Protein AF-B3EQW1-F1 (afdb_monomer)

Secondary structure (DSSP, 8-state):
-HHHHHHHHHHHHHHHHHHHHHHHHH-TTTTTTS-HHHHHHHHHHHHHHHHHHHHHHHHHHHHHHHHHT---

Sequence (72 aa):
MQNEQRVKQLQCDLGLLHENVREMLEDKESRSCLRYDERRRVEEILGALHEDILVLEMGAEVIAMIFAGIEN

Nearest PDB structures (foldseek):
  4bay-assembly1_A  TM=8.432E-01  e=8.033E+00  Homo sapiens
  8p1y-assembly1_AAA-2  TM=8.000E-01  e=9.085E+00  Arabidopsis thaliana
  5l3c-assembly1_A  TM=4.760E-01  e=6.680E+00  Homo sapiens

Structure (mmCIF, N/CA/C/O backbone):
data_AF-B3EQW1-F1
#
_entry.id   AF-B3EQW1-F1
#
loop_
_atom_site.group_PDB
_atom_site.id
_atom_site.type_symbol
_atom_site.label_atom_id
_atom_site.label_alt_id
_atom_site.label_comp_id
_atom_site.label_asym_id
_atom_site.label_entity_id
_atom_site.label_seq_id
_atom_site.pdbx_PDB_ins_code
_atom_site.Cartn_x
_atom_site.Cartn_y
_atom_site.Cartn_z
_atom_site.occupancy
_atom_site.B_iso_or_equiv
_atom_site.auth_seq_id
_atom_site.auth_comp_id
_atom_site.auth_asym_id
_atom_site.auth_atom_id
_atom_site.p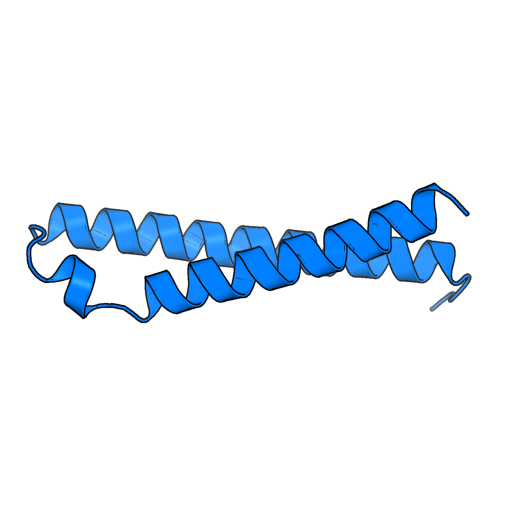dbx_PDB_model_num
ATOM 1 N N . MET A 1 1 ? -13.051 -6.091 22.297 1.00 67.44 1 MET A N 1
ATOM 2 C CA . MET A 1 1 ? -11.893 -5.169 22.367 1.00 67.44 1 MET A CA 1
ATOM 3 C C . MET A 1 1 ? -10.660 -5.644 21.591 1.00 67.44 1 MET A C 1
ATOM 5 O O . MET A 1 1 ? -10.072 -4.818 20.916 1.00 67.44 1 MET A O 1
ATOM 9 N N . GLN A 1 2 ? -10.269 -6.930 21.594 1.00 88.06 2 GLN A N 1
ATOM 10 C CA . GLN A 1 2 ? -9.067 -7.379 20.854 1.00 88.06 2 GLN A CA 1
ATOM 11 C C . GLN A 1 2 ? -9.135 -7.127 19.332 1.00 88.06 2 GLN A C 1
ATOM 13 O O . GLN A 1 2 ? -8.152 -6.699 18.739 1.00 88.06 2 GLN A O 1
ATOM 18 N N . ASN A 1 3 ? -10.290 -7.350 18.693 1.00 87.44 3 ASN A N 1
ATOM 19 C CA . ASN A 1 3 ? -10.441 -7.116 17.251 1.00 87.44 3 ASN A CA 1
ATOM 20 C C . ASN A 1 3 ? -10.366 -5.630 16.876 1.00 87.44 3 ASN A C 1
ATOM 22 O O . ASN A 1 3 ? -9.782 -5.303 15.855 1.00 87.44 3 ASN A O 1
ATOM 26 N N . GLU A 1 4 ? -10.868 -4.735 17.725 1.00 90.06 4 GLU A N 1
ATOM 27 C CA . GLU A 1 4 ? -10.779 -3.287 17.505 1.00 90.06 4 GLU A CA 1
ATOM 28 C C . GLU A 1 4 ? -9.319 -2.803 17.543 1.00 90.06 4 GLU A C 1
ATOM 30 O O . GLU A 1 4 ? -8.886 -2.051 16.675 1.00 90.06 4 GLU A O 1
ATOM 35 N N . GLN A 1 5 ? -8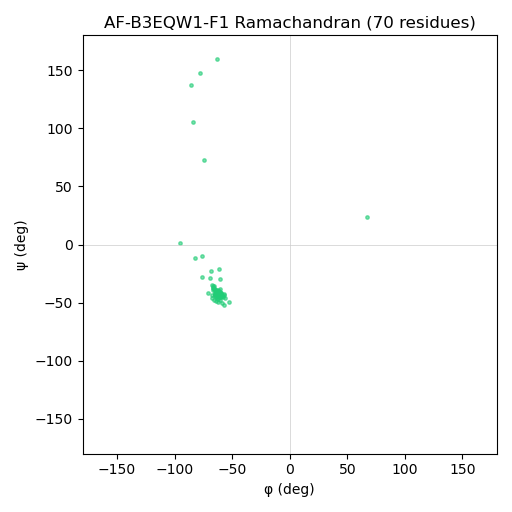.522 -3.293 18.501 1.00 92.50 5 GLN A N 1
ATOM 36 C CA . GLN A 1 5 ? -7.078 -3.026 18.535 1.00 92.50 5 GLN A CA 1
ATOM 37 C C . GLN A 1 5 ? -6.356 -3.576 17.300 1.00 92.50 5 GLN A C 1
ATOM 39 O O . GLN A 1 5 ? -5.478 -2.908 16.764 1.00 92.50 5 GLN A O 1
ATOM 44 N N . ARG A 1 6 ? -6.742 -4.764 16.817 1.00 94.50 6 ARG A N 1
ATOM 45 C CA . ARG A 1 6 ? -6.173 -5.341 15.587 1.00 94.50 6 ARG A CA 1
ATOM 46 C C . ARG A 1 6 ? -6.515 -4.518 14.346 1.00 94.50 6 ARG A C 1
ATOM 48 O O . ARG A 1 6 ? -5.660 -4.382 13.483 1.00 94.50 6 ARG A O 1
ATOM 55 N N . VAL A 1 7 ? -7.723 -3.959 14.268 1.00 94.62 7 VAL A N 1
ATOM 56 C CA . VAL A 1 7 ? -8.128 -3.071 13.164 1.00 94.62 7 VAL A CA 1
ATOM 57 C C . VAL A 1 7 ? -7.348 -1.761 13.207 1.00 94.62 7 VAL A C 1
ATOM 59 O O . VAL A 1 7 ? -6.823 -1.352 12.181 1.00 94.62 7 VAL A O 1
ATOM 62 N N . LYS A 1 8 ? -7.178 -1.154 14.389 1.00 94.25 8 LYS A N 1
ATOM 63 C CA . LYS A 1 8 ? -6.335 0.045 14.541 1.00 94.25 8 LYS A CA 1
ATOM 64 C C . LYS A 1 8 ? -4.893 -0.217 14.112 1.00 94.25 8 LYS A C 1
ATOM 66 O O . LYS A 1 8 ? -4.318 0.595 13.398 1.00 94.25 8 LYS A O 1
ATOM 71 N N . GLN A 1 9 ? -4.328 -1.362 14.501 1.00 96.50 9 GLN A N 1
ATOM 72 C CA . GLN A 1 9 ? -2.990 -1.751 14.055 1.00 96.50 9 GLN A CA 1
ATOM 73 C C . GLN A 1 9 ? -2.935 -1.914 12.532 1.00 96.50 9 GLN A C 1
ATOM 75 O O . GLN A 1 9 ? -2.034 -1.374 11.904 1.00 96.50 9 GLN A O 1
ATOM 80 N N . LEU A 1 10 ? -3.924 -2.589 11.940 1.00 96.12 10 LEU A N 1
ATOM 81 C CA . LEU A 1 10 ? -4.006 -2.765 10.491 1.00 96.12 10 LEU A CA 1
ATOM 82 C C . LEU A 1 10 ? -4.077 -1.422 9.752 1.00 96.12 10 LEU A C 1
ATOM 84 O O . LEU A 1 10 ? -3.404 -1.261 8.745 1.00 96.12 10 LEU A O 1
ATOM 88 N N . GLN A 1 11 ? -4.854 -0.458 10.251 1.00 96.56 11 GLN A N 1
ATOM 89 C CA . GLN A 1 11 ? -4.930 0.885 9.666 1.00 96.56 11 GLN A CA 1
ATOM 90 C C . GLN A 1 11 ? -3.575 1.606 9.715 1.00 96.56 11 GLN A C 1
ATOM 92 O O . GLN A 1 11 ? -3.176 2.213 8.725 1.00 96.56 11 GLN A O 1
ATOM 97 N N . CYS A 1 12 ? -2.842 1.501 10.830 1.00 97.62 12 CYS A N 1
ATOM 98 C CA . CYS A 1 12 ? -1.485 2.047 10.926 1.00 97.62 12 CYS A CA 1
ATOM 99 C C . CYS A 1 12 ? -0.521 1.367 9.943 1.00 97.62 12 CYS A C 1
ATOM 101 O O . CYS A 1 12 ? 0.232 2.052 9.254 1.00 97.62 12 CYS A O 1
ATOM 103 N N . ASP A 1 13 ? -0.548 0.035 9.870 1.00 97.94 13 ASP A N 1
ATOM 104 C CA . ASP A 1 13 ? 0.336 -0.740 8.995 1.00 97.94 13 ASP A CA 1
ATOM 105 C C . ASP A 1 13 ? 0.050 -0.452 7.512 1.00 97.94 13 ASP A C 1
ATOM 107 O O . ASP A 1 13 ? 0.984 -0.300 6.725 1.00 97.94 13 ASP A O 1
ATOM 111 N N . LEU A 1 14 ? -1.230 -0.328 7.139 1.00 97.94 14 LEU A N 1
ATOM 112 C CA . LEU A 1 14 ? -1.649 0.051 5.789 1.00 97.94 14 LEU A CA 1
ATOM 113 C C . LEU A 1 14 ? -1.188 1.463 5.435 1.00 97.94 14 LEU A C 1
ATOM 115 O O . LEU A 1 14 ? -0.597 1.629 4.375 1.00 97.94 14 LEU A O 1
ATOM 119 N N . GLY A 1 15 ? -1.353 2.438 6.334 1.00 97.62 15 GLY A N 1
ATOM 120 C CA . GLY A 1 15 ? -0.883 3.804 6.095 1.00 97.62 15 GLY A CA 1
ATOM 121 C C . GLY A 1 15 ? 0.638 3.889 5.914 1.00 97.62 15 GLY A C 1
ATOM 122 O O . GLY A 1 15 ? 1.122 4.585 5.024 1.00 97.62 15 GLY A O 1
ATOM 123 N N . LEU A 1 16 ? 1.410 3.131 6.703 1.00 98.00 16 LEU A N 1
ATOM 124 C CA . LEU A 1 16 ? 2.865 3.037 6.523 1.00 98.00 16 LEU A CA 1
ATOM 125 C C . LEU A 1 16 ? 3.235 2.388 5.186 1.00 98.00 16 LEU A C 1
ATOM 127 O O . LEU A 1 16 ? 4.147 2.848 4.501 1.00 98.00 16 LEU A O 1
ATOM 131 N N . LEU A 1 17 ? 2.551 1.306 4.811 1.00 97.94 17 LEU A N 1
ATOM 132 C CA . LEU A 1 17 ? 2.791 0.636 3.537 1.00 97.94 17 LEU A CA 1
ATOM 133 C C . LEU A 1 17 ? 2.435 1.543 2.352 1.00 97.94 17 LEU A C 1
ATOM 135 O O 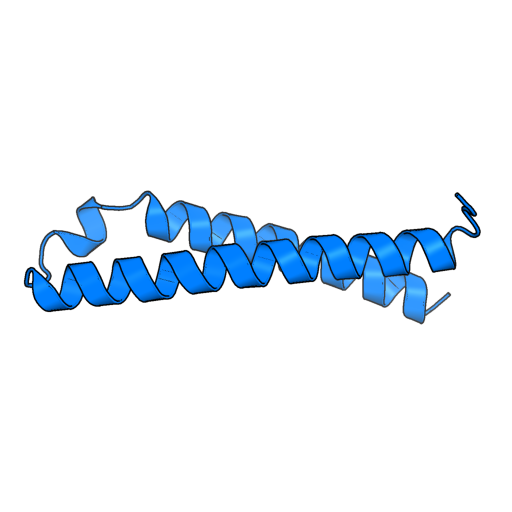. LEU A 1 17 ? 3.193 1.592 1.385 1.00 97.94 17 LEU A O 1
ATOM 139 N N . HIS A 1 18 ? 1.325 2.273 2.448 1.00 98.12 18 HIS A N 1
ATOM 140 C CA . HIS A 1 18 ? 0.880 3.234 1.449 1.00 98.12 18 HIS A CA 1
ATOM 141 C C . HIS A 1 18 ? 1.952 4.297 1.201 1.00 98.12 18 HIS A C 1
ATOM 143 O O . HIS A 1 18 ? 2.372 4.479 0.057 1.00 98.12 18 HIS A O 1
ATOM 149 N N . GLU A 1 19 ? 2.450 4.937 2.262 1.00 97.62 19 GLU A N 1
ATOM 150 C CA . GLU A 1 19 ? 3.479 5.970 2.132 1.00 97.62 19 GLU A CA 1
ATOM 151 C C . GLU A 1 19 ? 4.764 5.405 1.516 1.00 97.62 19 GLU A C 1
ATOM 153 O O . GLU A 1 19 ? 5.283 5.977 0.563 1.00 97.62 19 GLU A O 1
ATOM 158 N N . ASN A 1 20 ? 5.215 4.222 1.945 1.00 97.44 20 ASN A N 1
ATOM 159 C CA . ASN A 1 20 ? 6.397 3.584 1.355 1.00 97.44 20 ASN A CA 1
ATOM 160 C C . ASN A 1 20 ? 6.228 3.321 -0.152 1.00 97.44 20 ASN A C 1
ATOM 162 O O . ASN A 1 20 ? 7.134 3.583 -0.943 1.00 97.44 20 ASN A O 1
ATOM 166 N N . VAL A 1 21 ? 5.073 2.801 -0.577 1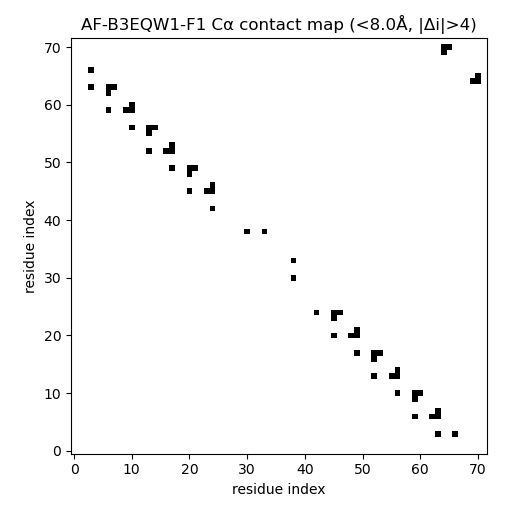.00 97.06 21 VAL A N 1
ATOM 167 C CA . VAL A 1 21 ? 4.803 2.535 -2.002 1.00 97.06 21 VAL A CA 1
ATOM 168 C C . VAL A 1 21 ? 4.717 3.837 -2.795 1.00 97.06 21 VAL A C 1
ATOM 170 O O . VAL A 1 21 ? 5.206 3.902 -3.926 1.00 97.06 21 VAL A O 1
ATOM 173 N N . ARG A 1 22 ? 4.146 4.885 -2.201 1.00 96.75 22 ARG A N 1
ATOM 174 C CA . ARG A 1 22 ? 4.089 6.219 -2.794 1.00 96.75 22 ARG A CA 1
ATOM 175 C C . ARG A 1 22 ? 5.484 6.824 -2.966 1.00 96.75 22 ARG A C 1
ATOM 177 O O . ARG A 1 22 ? 5.806 7.266 -4.066 1.00 96.75 22 ARG A O 1
ATOM 184 N N . GLU A 1 23 ? 6.324 6.791 -1.936 1.00 96.50 23 GLU A N 1
ATOM 185 C CA . GLU A 1 23 ? 7.719 7.242 -2.017 1.00 96.50 23 GLU A CA 1
ATOM 186 C C . GLU A 1 23 ? 8.471 6.482 -3.114 1.00 96.50 23 GLU A C 1
ATOM 188 O O . GLU A 1 23 ? 9.149 7.084 -3.949 1.00 96.50 23 GLU A O 1
ATOM 193 N N . MET A 1 24 ? 8.277 5.161 -3.191 1.00 95.38 24 MET A N 1
ATOM 194 C CA . MET A 1 24 ? 8.840 4.356 -4.271 1.00 95.38 24 MET A CA 1
ATOM 195 C C . MET A 1 24 ? 8.332 4.823 -5.641 1.0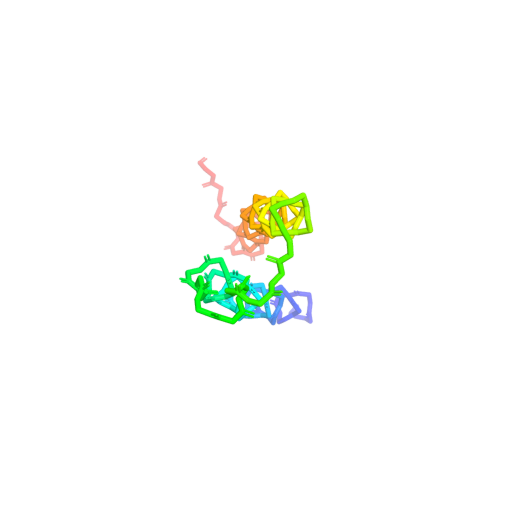0 95.38 24 MET A C 1
ATOM 197 O O . MET A 1 24 ? 9.145 4.969 -6.548 1.00 95.38 24 MET A O 1
ATOM 201 N N . LEU A 1 25 ? 7.039 5.104 -5.830 1.00 93.69 25 LEU A N 1
ATOM 202 C CA . LEU A 1 25 ? 6.499 5.643 -7.092 1.00 93.69 25 LEU A CA 1
ATOM 203 C C . LEU A 1 25 ? 7.103 7.000 -7.474 1.00 93.69 25 LEU A C 1
ATOM 205 O O . LEU A 1 25 ? 7.379 7.245 -8.654 1.00 93.69 25 LEU A O 1
ATOM 209 N N . GLU A 1 26 ? 7.335 7.865 -6.493 1.00 93.31 26 GLU A N 1
ATOM 210 C CA . GLU A 1 26 ? 7.886 9.207 -6.694 1.00 93.31 26 GLU A CA 1
ATOM 211 C C . GLU A 1 26 ? 9.405 9.183 -6.965 1.00 93.31 26 GLU A C 1
ATOM 213 O O . GLU A 1 26 ? 9.901 10.016 -7.733 1.00 93.31 26 GLU A O 1
ATOM 218 N N . ASP A 1 27 ? 10.133 8.180 -6.457 1.00 94.00 27 ASP A N 1
ATOM 219 C CA . ASP A 1 27 ? 11.582 8.008 -6.642 1.00 94.00 27 ASP A CA 1
ATOM 220 C C . ASP A 1 27 ? 11.970 7.506 -8.048 1.00 94.00 27 ASP A C 1
ATOM 222 O O . ASP A 1 27 ? 12.374 6.361 -8.288 1.00 94.00 27 ASP A O 1
ATOM 226 N N . LYS A 1 28 ? 11.846 8.400 -9.028 1.00 88.81 28 LYS A N 1
ATOM 227 C CA . LYS A 1 28 ? 12.232 8.137 -10.422 1.00 88.81 28 LYS A CA 1
ATOM 228 C C . LYS A 1 28 ? 13.745 7.993 -10.602 1.00 88.81 28 LYS A C 1
ATOM 230 O O . LYS A 1 28 ? 14.174 7.378 -11.584 1.00 88.81 28 LYS A O 1
ATOM 235 N N . GLU A 1 29 ? 14.548 8.545 -9.693 1.00 91.12 29 GLU A N 1
ATOM 236 C CA . GLU A 1 29 ? 16.011 8.504 -9.772 1.00 91.12 29 GLU A CA 1
ATOM 237 C C . GLU A 1 29 ? 16.546 7.098 -9.508 1.00 91.12 29 GLU A C 1
ATOM 239 O O . GLU A 1 29 ? 17.376 6.614 -10.285 1.00 91.12 29 GLU A O 1
ATOM 244 N N . SER A 1 30 ? 15.999 6.381 -8.524 1.00 88.56 30 SER A N 1
ATOM 245 C CA . SER A 1 30 ? 16.383 4.989 -8.243 1.00 88.56 30 SER A CA 1
ATOM 246 C C . SER A 1 30 ? 16.105 4.027 -9.398 1.00 88.56 30 SER A C 1
ATOM 248 O O . SER A 1 30 ? 16.739 2.979 -9.510 1.00 88.56 30 SER A O 1
ATOM 250 N N . ARG A 1 31 ? 15.196 4.386 -10.314 1.00 89.56 31 ARG A N 1
ATOM 251 C CA . ARG A 1 31 ? 14.896 3.611 -11.534 1.00 89.56 31 ARG A CA 1
ATOM 252 C C . ARG A 1 31 ? 15.652 4.091 -12.769 1.00 89.56 31 ARG A C 1
ATOM 254 O O . ARG A 1 31 ? 15.470 3.531 -13.852 1.00 89.56 31 ARG A O 1
ATOM 261 N N . SER A 1 32 ? 16.498 5.111 -12.641 1.00 90.56 32 SER A N 1
ATOM 262 C CA . SER A 1 32 ? 17.218 5.708 -13.771 1.00 90.56 32 SER A CA 1
ATOM 263 C C . SER A 1 32 ? 18.141 4.718 -14.493 1.00 90.56 32 SER A C 1
ATOM 265 O O . SER A 1 32 ? 18.305 4.830 -15.708 1.00 90.56 32 SER A O 1
ATOM 267 N N . CYS A 1 33 ? 18.675 3.725 -13.775 1.00 93.31 33 CYS A N 1
ATOM 268 C CA . CYS A 1 33 ? 19.567 2.687 -14.297 1.00 93.31 33 CYS A CA 1
ATOM 269 C C . CYS A 1 33 ? 18.848 1.515 -14.991 1.00 93.31 33 CYS A C 1
ATOM 271 O O . CYS A 1 33 ? 19.504 0.717 -15.660 1.00 93.31 33 CYS A O 1
ATOM 273 N N . LEU A 1 34 ? 17.522 1.408 -14.856 1.00 93.75 34 LEU A N 1
ATOM 274 C CA . LEU A 1 34 ? 16.724 0.356 -15.487 1.00 93.75 34 LEU A CA 1
ATOM 275 C C . LEU A 1 34 ? 16.489 0.654 -16.968 1.00 93.75 34 LEU A C 1
ATOM 277 O O . LEU A 1 34 ? 16.306 1.816 -17.366 1.00 93.75 34 LEU A O 1
ATOM 281 N N . ARG A 1 35 ? 16.405 -0.407 -17.780 1.00 96.62 35 ARG A N 1
ATOM 282 C CA . ARG A 1 35 ? 15.927 -0.297 -19.164 1.00 96.62 35 ARG A CA 1
ATOM 283 C C . ARG A 1 35 ? 14.475 0.168 -19.176 1.00 96.62 35 ARG A C 1
ATOM 285 O O . ARG A 1 35 ? 13.751 0.021 -18.194 1.00 96.62 35 ARG A O 1
ATOM 292 N N . TYR A 1 36 ? 14.039 0.700 -20.314 1.00 94.31 36 TYR A N 1
ATOM 293 C CA . TYR A 1 36 ? 12.685 1.231 -20.465 1.00 94.31 36 TYR A CA 1
ATOM 294 C C . TYR A 1 36 ? 11.599 0.219 -20.058 1.00 94.31 36 TYR A C 1
ATOM 296 O O . TYR A 1 36 ? 10.758 0.542 -19.225 1.00 94.31 36 TYR A O 1
ATOM 304 N N . ASP A 1 37 ? 11.665 -1.017 -20.563 1.00 97.06 37 ASP A N 1
ATOM 305 C CA . ASP A 1 37 ? 10.659 -2.046 -20.260 1.00 97.06 37 ASP A CA 1
ATOM 306 C C . ASP A 1 37 ? 10.669 -2.468 -18.784 1.00 97.06 37 ASP A C 1
ATOM 308 O O . ASP A 1 37 ? 9.620 -2.715 -18.193 1.00 97.06 37 ASP A O 1
ATOM 312 N N . GLU A 1 38 ? 11.850 -2.519 -18.164 1.00 96.31 38 GLU A N 1
ATOM 313 C CA . GLU A 1 38 ? 12.003 -2.836 -16.740 1.00 96.31 38 GLU A CA 1
ATOM 314 C C . GLU A 1 38 ? 11.415 -1.722 -15.875 1.00 96.31 38 GLU A C 1
ATOM 316 O O . GLU A 1 38 ? 10.638 -1.993 -14.962 1.00 96.31 38 GLU A O 1
ATOM 321 N N . ARG A 1 39 ? 11.732 -0.464 -16.201 1.00 95.50 39 ARG A N 1
ATOM 322 C CA . ARG A 1 39 ? 11.182 0.713 -15.527 1.00 95.50 39 ARG A CA 1
ATOM 323 C C . ARG A 1 39 ? 9.665 0.743 -15.624 1.00 95.50 39 ARG A C 1
ATOM 325 O O . ARG A 1 39 ? 9.006 0.865 -14.598 1.00 95.50 39 ARG A O 1
ATOM 332 N N . ARG A 1 40 ? 9.132 0.575 -16.836 1.00 95.50 40 ARG A N 1
ATOM 333 C CA . ARG A 1 40 ? 7.692 0.535 -17.086 1.00 95.50 40 ARG A CA 1
ATOM 334 C C . ARG A 1 40 ? 7.021 -0.553 -16.250 1.00 95.50 40 ARG A C 1
ATOM 336 O O . ARG A 1 40 ? 6.013 -0.290 -15.610 1.00 95.50 40 ARG A O 1
ATOM 343 N N . ARG A 1 41 ? 7.596 -1.757 -16.209 1.00 96.88 41 ARG A N 1
ATOM 344 C CA . ARG A 1 41 ? 7.042 -2.865 -15.422 1.00 96.88 41 ARG A CA 1
ATOM 345 C C . ARG A 1 41 ? 7.050 -2.576 -13.921 1.00 96.88 41 ARG A C 1
ATOM 347 O O . ARG A 1 41 ? 6.104 -2.939 -13.233 1.00 96.88 41 ARG A O 1
ATOM 354 N N . VAL A 1 42 ? 8.101 -1.936 -13.407 1.00 95.88 42 VAL A N 1
ATOM 355 C CA . VAL A 1 42 ? 8.153 -1.516 -11.998 1.00 95.88 42 VAL A CA 1
ATOM 356 C C . VAL A 1 42 ? 7.084 -0.463 -11.706 1.00 95.88 42 VAL A C 1
ATOM 358 O O . VAL A 1 42 ? 6.392 -0.580 -10.703 1.00 95.88 42 VAL A O 1
ATOM 361 N N . GLU A 1 43 ? 6.912 0.527 -12.583 1.00 95.38 43 GLU A N 1
ATOM 362 C CA . GLU A 1 43 ? 5.867 1.552 -12.446 1.00 95.38 43 GLU A CA 1
ATOM 363 C C . GLU A 1 43 ? 4.458 0.942 -12.479 1.00 95.38 43 GLU A C 1
ATOM 365 O O . GLU A 1 43 ? 3.632 1.289 -11.640 1.00 95.38 43 GLU A O 1
ATOM 370 N N . GLU A 1 44 ? 4.201 -0.017 -13.375 1.00 97.12 44 GLU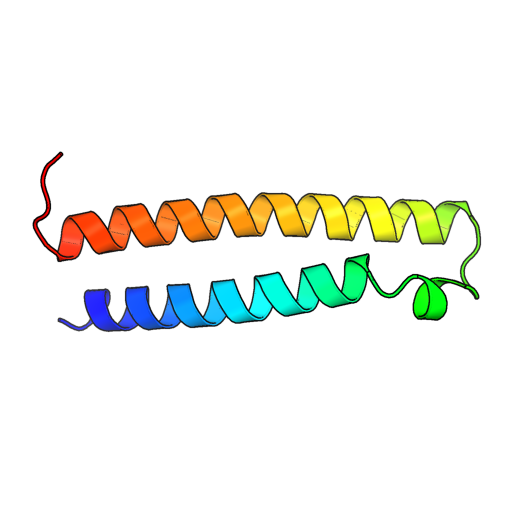 A N 1
ATOM 371 C CA . GLU A 1 44 ? 2.931 -0.757 -13.434 1.00 97.12 44 GLU A CA 1
ATOM 372 C C . GLU A 1 44 ? 2.663 -1.539 -12.136 1.00 97.12 44 GLU A C 1
ATOM 374 O O . GLU A 1 44 ? 1.555 -1.491 -11.606 1.00 97.12 44 GLU A O 1
ATOM 379 N N . ILE A 1 45 ? 3.675 -2.225 -11.589 1.00 97.12 45 ILE A N 1
ATOM 380 C CA . ILE A 1 45 ? 3.543 -2.988 -10.335 1.00 97.12 45 ILE A CA 1
ATOM 381 C C . ILE A 1 45 ? 3.280 -2.063 -9.148 1.00 97.12 45 ILE A C 1
ATOM 383 O O . ILE A 1 45 ? 2.393 -2.336 -8.343 1.00 97.12 45 ILE A O 1
ATOM 387 N N . LEU A 1 46 ? 4.054 -0.984 -9.020 1.00 96.81 46 LEU A N 1
ATOM 388 C CA . LEU A 1 46 ? 3.890 -0.047 -7.913 1.00 96.81 46 LEU A CA 1
ATOM 389 C C . LEU A 1 46 ? 2.552 0.698 -8.000 1.00 96.81 46 LEU A C 1
ATOM 391 O O . LEU A 1 46 ? 1.927 0.928 -6.971 1.00 96.81 46 LEU A O 1
ATOM 395 N N . GLY A 1 47 ? 2.094 1.025 -9.213 1.00 97.50 47 GLY A N 1
ATOM 396 C CA . GLY A 1 47 ? 0.778 1.621 -9.442 1.00 97.50 47 GLY A CA 1
ATOM 397 C C . GLY A 1 47 ? -0.354 0.689 -9.013 1.00 97.50 47 GLY A C 1
ATOM 398 O O . GLY A 1 47 ? -1.206 1.094 -8.228 1.00 97.50 47 GLY A O 1
ATOM 399 N N . ALA A 1 48 ? -0.316 -0.578 -9.438 1.00 97.94 48 ALA A N 1
ATOM 400 C CA . ALA A 1 48 ? -1.300 -1.574 -9.010 1.00 97.94 48 ALA A CA 1
ATOM 401 C C . ALA A 1 48 ? -1.291 -1.776 -7.485 1.00 97.94 48 ALA A C 1
ATOM 403 O O . ALA A 1 48 ? -2.342 -1.823 -6.856 1.00 97.94 48 ALA A O 1
ATOM 404 N N . LEU A 1 49 ? -0.104 -1.827 -6.872 1.00 97.94 49 LEU A N 1
ATOM 405 C CA . LEU A 1 49 ? 0.020 -1.974 -5.424 1.00 97.94 49 LEU A CA 1
ATOM 406 C C . LEU A 1 49 ? -0.552 -0.765 -4.668 1.00 97.94 49 LEU A C 1
ATOM 408 O O . LEU A 1 49 ? -1.193 -0.940 -3.636 1.00 97.94 49 LEU A O 1
ATOM 412 N N . HIS A 1 50 ? -0.341 0.449 -5.176 1.00 98.00 50 HIS A N 1
ATOM 413 C CA . HIS A 1 50 ? -0.926 1.664 -4.611 1.00 98.00 50 HIS A CA 1
ATOM 414 C C . HIS A 1 50 ? -2.462 1.619 -4.634 1.00 98.00 50 HIS A C 1
ATOM 416 O O . HIS A 1 50 ? -3.100 1.899 -3.620 1.00 98.00 50 HIS A O 1
ATOM 422 N N . GLU A 1 51 ? -3.056 1.206 -5.757 1.00 98.00 51 GLU A N 1
ATOM 423 C CA . GLU A 1 51 ? -4.510 1.040 -5.883 1.00 98.00 51 GLU A CA 1
ATOM 424 C C . GLU A 1 51 ? -5.058 -0.032 -4.927 1.00 98.00 51 GLU A C 1
ATOM 426 O O . GLU A 1 51 ? -6.057 0.204 -4.242 1.00 98.00 51 GLU A O 1
ATOM 431 N N . ASP A 1 52 ? -4.384 -1.179 -4.817 1.00 98.38 52 ASP A N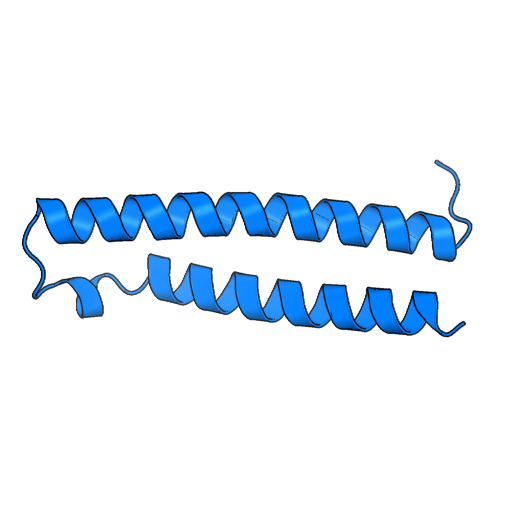 1
ATOM 432 C CA . ASP A 1 52 ? -4.776 -2.253 -3.898 1.00 98.38 52 ASP A CA 1
ATOM 433 C C . ASP A 1 52 ? -4.752 -1.786 -2.432 1.00 98.38 52 ASP A C 1
ATOM 435 O O . ASP A 1 52 ? -5.658 -2.106 -1.657 1.00 98.38 52 ASP A O 1
ATOM 439 N N . ILE A 1 53 ? -3.746 -0.996 -2.039 1.00 98.06 53 ILE A N 1
ATOM 440 C CA . ILE A 1 53 ? -3.638 -0.460 -0.675 1.00 98.06 53 ILE A CA 1
ATOM 441 C C . ILE A 1 53 ? -4.792 0.497 -0.364 1.00 98.06 53 ILE A C 1
ATOM 443 O O . ILE A 1 53 ? -5.387 0.369 0.706 1.00 98.06 53 ILE A O 1
ATOM 447 N N . LEU A 1 54 ? -5.176 1.379 -1.294 1.00 97.62 54 LEU A N 1
ATOM 448 C CA . LEU A 1 54 ? -6.332 2.270 -1.116 1.00 97.62 54 LEU A CA 1
ATOM 449 C C . LEU A 1 54 ? -7.620 1.483 -0.833 1.00 97.62 54 LEU A C 1
ATOM 451 O O . LEU A 1 54 ? -8.389 1.830 0.066 1.00 97.62 54 LEU A O 1
ATOM 455 N N . VAL A 1 55 ? -7.847 0.384 -1.560 1.00 98.25 55 VAL A N 1
ATOM 456 C CA . VAL A 1 55 ? -9.009 -0.491 -1.327 1.00 98.25 55 VAL A CA 1
ATOM 457 C C . VAL A 1 55 ? -8.951 -1.127 0.066 1.00 98.25 55 VAL A C 1
ATOM 459 O O . VAL A 1 55 ? -9.976 -1.217 0.751 1.00 98.25 55 VAL A O 1
ATOM 462 N N . LEU A 1 56 ? -7.767 -1.550 0.516 1.00 98.00 56 LEU A N 1
ATOM 463 C CA . LEU A 1 56 ? -7.578 -2.120 1.853 1.00 98.00 56 LEU A CA 1
ATOM 464 C C . LEU A 1 56 ? -7.794 -1.086 2.966 1.00 98.00 56 LEU A C 1
ATOM 466 O O . LEU A 1 56 ? -8.412 -1.420 3.979 1.00 98.00 56 LEU A O 1
ATOM 470 N N . GLU A 1 57 ? -7.339 0.155 2.783 1.00 97.62 57 GLU A N 1
ATOM 471 C CA . GLU A 1 57 ? -7.568 1.263 3.721 1.00 97.62 57 GLU A CA 1
ATOM 472 C C . GLU A 1 57 ? -9.064 1.546 3.886 1.00 97.62 57 GLU A C 1
ATOM 474 O O . GLU A 1 57 ? -9.565 1.574 5.014 1.00 97.62 57 GLU A O 1
ATOM 479 N N . MET A 1 58 ? -9.798 1.641 2.771 1.00 96.75 58 MET A N 1
ATOM 480 C CA . MET A 1 58 ? -11.257 1.794 2.787 1.00 96.75 58 MET A CA 1
ATOM 481 C C . MET A 1 58 ? -11.943 0.619 3.497 1.00 96.75 58 MET A C 1
ATOM 483 O O . MET A 1 58 ? -12.848 0.811 4.311 1.00 96.75 58 MET A O 1
ATOM 487 N N . GLY A 1 59 ? -11.504 -0.614 3.227 1.00 96.50 59 GLY A N 1
ATOM 488 C CA . GLY A 1 59 ? -12.023 -1.802 3.907 1.00 96.50 59 GLY A CA 1
ATOM 489 C C . GLY A 1 59 ? -11.788 -1.762 5.420 1.00 96.50 59 GLY A C 1
ATOM 490 O O . GLY A 1 59 ? -12.689 -2.082 6.200 1.00 96.50 59 GLY A O 1
ATOM 491 N N . ALA A 1 60 ? -10.602 -1.330 5.851 1.00 95.69 60 ALA A N 1
ATOM 492 C CA . ALA A 1 60 ? -10.269 -1.187 7.263 1.00 95.69 60 ALA A CA 1
ATOM 493 C C . ALA A 1 60 ? -11.097 -0.083 7.946 1.00 95.69 60 ALA A C 1
ATOM 495 O O . ALA A 1 60 ? -11.538 -0.273 9.082 1.00 95.69 60 ALA A O 1
ATOM 496 N N . GLU A 1 61 ? -11.367 1.029 7.256 1.00 94.88 61 GLU A N 1
ATOM 497 C CA . GLU A 1 61 ? -12.250 2.100 7.732 1.00 94.88 61 GLU A CA 1
ATOM 498 C C . GLU A 1 61 ? -13.690 1.611 7.936 1.00 94.88 61 GLU A C 1
ATOM 500 O O . GLU A 1 61 ? -14.267 1.824 9.004 1.00 94.88 61 GLU A O 1
ATOM 505 N N . VAL A 1 62 ? -14.250 0.872 6.971 1.00 95.31 62 VAL A N 1
ATOM 506 C CA . VAL A 1 62 ? -15.592 0.271 7.098 1.00 95.31 62 VAL A CA 1
ATOM 507 C C . VAL A 1 62 ? -15.677 -0.644 8.317 1.00 95.31 62 VAL A C 1
ATOM 509 O O . VAL A 1 62 ? -16.625 -0.560 9.099 1.00 95.31 62 VAL A O 1
ATOM 512 N N . ILE A 1 63 ? -14.669 -1.491 8.530 1.00 94.19 63 ILE A N 1
ATOM 513 C CA . ILE A 1 63 ? -14.625 -2.373 9.702 1.00 94.19 63 ILE A CA 1
ATOM 514 C C . ILE A 1 63 ? -14.523 -1.556 11.002 1.00 94.19 63 ILE A C 1
ATOM 516 O O . ILE A 1 63 ? -15.167 -1.902 11.995 1.00 94.19 63 ILE A O 1
ATOM 520 N N . ALA A 1 64 ? -13.748 -0.469 11.014 1.00 92.25 64 ALA A N 1
ATOM 521 C CA . ALA A 1 64 ? -13.643 0.416 12.172 1.00 92.25 64 ALA A CA 1
ATOM 522 C C . ALA A 1 64 ? -14.985 1.092 12.508 1.00 92.25 64 ALA A C 1
ATOM 524 O O . ALA A 1 64 ? -15.359 1.127 13.681 1.00 92.25 64 ALA A O 1
ATOM 525 N N . MET A 1 65 ? -15.740 1.551 11.501 1.00 91.31 65 MET A N 1
ATOM 526 C CA . MET A 1 65 ? -17.083 2.127 11.683 1.00 91.31 65 MET A CA 1
ATOM 527 C C . MET A 1 65 ? -18.058 1.124 12.315 1.00 91.31 65 MET A C 1
ATOM 529 O O . MET A 1 65 ? -18.765 1.472 13.264 1.00 91.31 65 MET A O 1
ATOM 533 N N . ILE A 1 66 ? -18.019 -0.141 11.875 1.00 91.50 66 ILE A N 1
ATOM 534 C CA . ILE A 1 66 ? -18.814 -1.231 12.469 1.00 91.50 66 ILE A CA 1
ATOM 535 C C . ILE A 1 66 ? -18.475 -1.404 13.956 1.00 91.5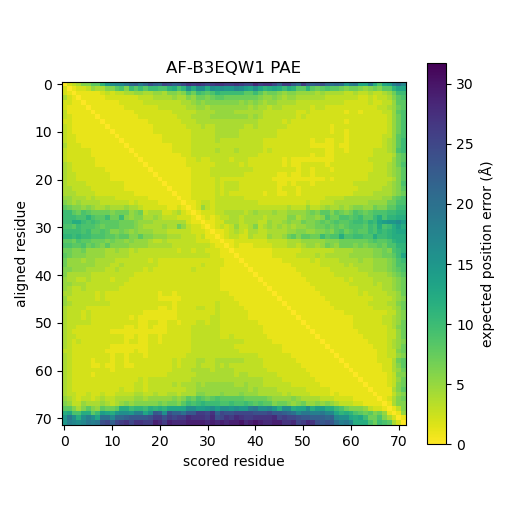0 66 ILE A C 1
ATOM 537 O O . ILE A 1 66 ? -19.376 -1.529 14.786 1.00 91.50 66 ILE A O 1
ATOM 541 N N . PHE A 1 67 ? -17.188 -1.390 14.323 1.00 87.88 67 PHE A N 1
ATOM 542 C CA . PHE A 1 67 ? -16.782 -1.507 15.729 1.00 87.88 67 PHE A CA 1
ATOM 543 C C . PHE A 1 67 ? -17.129 -0.276 16.574 1.00 87.88 67 PHE A C 1
ATOM 545 O O . PHE A 1 67 ? -17.367 -0.425 17.772 1.00 87.88 67 PHE A O 1
ATOM 552 N N . ALA A 1 68 ? -17.181 0.913 15.972 1.00 86.25 68 ALA A N 1
ATOM 553 C CA . ALA A 1 68 ? -17.582 2.145 16.646 1.00 86.25 68 ALA A CA 1
ATOM 554 C C . ALA A 1 68 ? -19.103 2.247 16.872 1.00 86.25 68 ALA A C 1
ATOM 556 O O . ALA A 1 68 ? -19.547 3.141 17.591 1.00 86.25 68 ALA A O 1
ATOM 557 N N . GLY A 1 69 ? -19.900 1.345 16.281 1.00 81.31 69 GLY A N 1
ATOM 558 C CA . GLY A 1 69 ? -21.362 1.404 16.341 1.00 81.31 69 GLY A CA 1
ATOM 559 C C . GLY A 1 69 ? -21.939 2.609 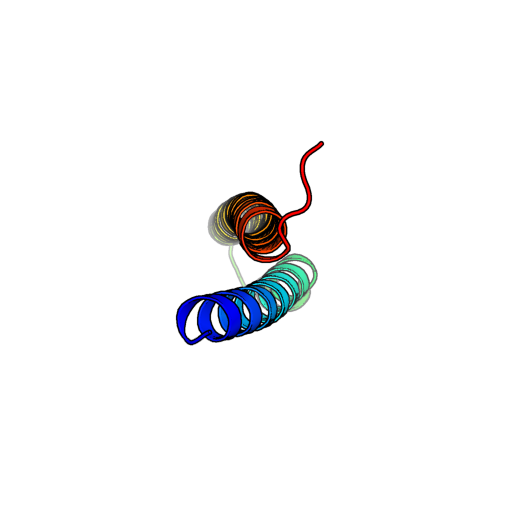15.595 1.00 81.31 69 GLY A C 1
ATOM 560 O O . GLY A 1 69 ? -23.025 3.072 15.935 1.00 81.31 69 GLY A O 1
ATOM 561 N N . ILE A 1 70 ? -21.196 3.141 14.620 1.00 74.31 70 ILE A N 1
ATOM 562 C CA . ILE A 1 70 ? -21.653 4.234 13.765 1.00 74.31 70 ILE A CA 1
ATOM 563 C C . ILE A 1 70 ? -22.472 3.600 12.638 1.00 74.31 70 ILE A C 1
ATOM 565 O O . ILE A 1 70 ? -21.922 2.962 11.742 1.00 74.31 70 ILE A O 1
ATOM 569 N N . GLU A 1 71 ? -23.793 3.738 12.720 1.00 59.06 71 GLU A N 1
ATOM 570 C CA . GLU A 1 71 ? -24.712 3.449 11.617 1.00 59.06 71 GLU A CA 1
ATOM 571 C C . GLU A 1 71 ? -24.817 4.697 10.724 1.00 59.06 71 GLU A C 1
ATOM 573 O O . GLU A 1 71 ? -24.868 5.815 11.241 1.00 59.06 71 GLU A O 1
ATOM 578 N N . ASN A 1 72 ? -24.795 4.503 9.398 1.00 57.41 72 ASN A N 1
ATOM 579 C CA . ASN A 1 72 ? -25.003 5.573 8.408 1.00 57.41 72 ASN A CA 1
ATOM 580 C C . ASN A 1 72 ? -26.389 6.215 8.532 1.00 57.41 72 ASN A C 1
ATOM 582 O O . ASN A 1 72 ? -27.374 5.451 8.662 1.00 57.41 72 ASN A O 1
#

Solvent-accessible surface area (backbone atoms only — not comparable to full-atom values): 4100 Å² total; per-residue (Å²): 112,73,67,59,54,52,48,54,50,48,50,53,53,46,53,54,50,47,51,53,46,49,52,56,66,68,45,57,70,84,43,63,85,48,54,71,69,56,39,50,52,50,52,53,52,46,51,53,50,49,55,53,45,54,54,50,49,53,52,47,50,54,53,48,36,60,75,70,68,61,77,134

Radius of gyration: 16.34 Å; Cα contacts (8 Å, |Δi|>4): 31; chains: 1; bounding box: 45×17×43 Å

pLDDT: mean 93.15, std 7.91, range [57.41, 98.38]

Mean predicted aligned error: 4.12 Å

Foldseek 3Di:
DVVLVVLVVQLVVLVVVLVVLVVVLVCVVVCPPPDPVRSVVSNVVSVVVNVVSVVVNVVSVVVNCVVVVPDD

Organism: Chlorobium phaeobacteroides (strain BS1) (NCBI:txid331678)